Protein AF-A0A151SRX3-F1 (afdb_monomer_lite)

Organism: Cajanus cajan (NCBI:txid3821)

Radius of gyration: 18.21 Å; chains: 1; bounding box: 46×28×49 Å

Secondary structure (DSSP, 8-state):
-HHHHHHHHHHHHHS-GGGS-HHHHHHHHHHHHHHHHHHHHHHSPPPHHHHHHHHHHHHHHHHTT--SS-----S-HHHHHHHHHHHHHHHHHHHHHH-TTSHHHHHHHHHHS-HHHHHHHHHHHGGG-

pLDDT: mean 76.47, std 13.9, range [30.08, 90.19]

Foldseek 3Di:
DVVLLVVLLVVLVVDDLVVDDLVRLVVVLVVSCCPRVVVVLLPDQDDLVNQVSSVVSSVCSNVPPPDPDDDDDPDPVSVVSNVSSVVSNVVVVVCLVPVCPDPVNVVQCVPQVGPVNVVVVVVVVVVPD

Structure (mmCIF, N/CA/C/O backbone):
data_AF-A0A151SRX3-F1
#
_entry.id   AF-A0A151SRX3-F1
#
loop_
_atom_site.group_PDB
_atom_site.id
_atom_site.type_symbol
_atom_site.label_atom_id
_atom_site.label_alt_id
_atom_site.label_comp_id
_atom_site.label_asym_id
_atom_site.label_entity_id
_atom_site.label_seq_id
_atom_site.pdbx_PDB_ins_code
_atom_site.Cartn_x
_atom_site.Cartn_y
_atom_site.Cartn_z
_atom_site.occupancy
_atom_site.B_iso_or_equiv
_atom_site.auth_seq_id
_atom_site.auth_comp_id
_atom_site.auth_asym_id
_atom_site.auth_atom_id
_atom_site.pdbx_PDB_model_num
ATOM 1 N N . TRP A 1 1 ? -5.598 -6.170 -8.198 1.00 82.69 1 TRP A N 1
ATOM 2 C CA . TRP A 1 1 ? -5.925 -5.282 -7.060 1.00 82.69 1 TRP A CA 1
ATOM 3 C C . TRP A 1 1 ? -6.948 -5.853 -6.077 1.00 82.69 1 TRP A C 1
ATOM 5 O O . TRP A 1 1 ? -6.646 -5.857 -4.893 1.00 82.69 1 TRP A O 1
ATOM 15 N N . ASN A 1 2 ? -8.095 -6.398 -6.508 1.00 82.31 2 ASN A N 1
ATOM 16 C CA . ASN A 1 2 ? -9.119 -6.947 -5.587 1.00 82.31 2 ASN A CA 1
ATOM 17 C C . ASN A 1 2 ? -8.573 -8.007 -4.613 1.00 82.31 2 ASN A C 1
ATOM 19 O O . ASN A 1 2 ? -8.713 -7.859 -3.405 1.00 82.31 2 ASN A O 1
ATOM 23 N N . ARG A 1 3 ? -7.792 -8.978 -5.113 1.00 85.69 3 ARG A N 1
ATOM 24 C CA . ARG A 1 3 ? -7.104 -9.981 -4.273 1.00 85.69 3 ARG A CA 1
ATOM 25 C C . ARG A 1 3 ? -6.209 -9.375 -3.182 1.00 85.69 3 ARG A C 1
ATOM 27 O O . ARG A 1 3 ? -6.025 -9.974 -2.129 1.00 85.69 3 ARG A O 1
ATOM 34 N N . MET A 1 4 ? -5.605 -8.212 -3.435 1.00 88.00 4 MET A N 1
ATOM 35 C CA . MET A 1 4 ? -4.787 -7.513 -2.440 1.00 88.00 4 MET A CA 1
ATOM 36 C C . MET A 1 4 ? -5.676 -6.899 -1.356 1.00 88.00 4 MET A C 1
ATOM 38 O O . MET A 1 4 ? -5.379 -7.072 -0.177 1.00 88.00 4 MET A O 1
ATOM 42 N N . VAL A 1 5 ? -6.766 -6.230 -1.745 1.00 85.56 5 VAL A N 1
ATOM 43 C CA . VAL A 1 5 ? -7.740 -5.654 -0.803 1.00 85.56 5 VAL A CA 1
ATOM 44 C C . VAL A 1 5 ? -8.325 -6.749 0.087 1.00 85.56 5 VAL A C 1
ATOM 46 O O . VAL A 1 5 ? -8.283 -6.616 1.305 1.00 85.56 5 VAL A O 1
ATOM 49 N N . GLU A 1 6 ? -8.732 -7.881 -0.489 1.00 88.31 6 GLU A N 1
ATOM 50 C CA . GLU A 1 6 ? -9.219 -9.040 0.270 1.00 88.31 6 GLU A CA 1
ATOM 51 C C . GLU A 1 6 ? -8.177 -9.582 1.257 1.00 88.31 6 GLU A C 1
ATOM 53 O O . GLU A 1 6 ? -8.513 -9.938 2.383 1.00 88.31 6 GLU A O 1
ATOM 58 N N . LYS A 1 7 ? -6.893 -9.647 0.873 1.00 87.94 7 LYS A N 1
ATOM 59 C CA . LYS A 1 7 ? -5.818 -10.070 1.790 1.00 87.94 7 LYS A CA 1
ATOM 60 C C . LYS A 1 7 ? -5.650 -9.099 2.958 1.00 87.94 7 LYS A C 1
ATOM 62 O O . LYS A 1 7 ? -5.437 -9.541 4.088 1.00 87.94 7 LYS A O 1
ATOM 67 N N . VAL A 1 8 ? -5.728 -7.798 2.687 1.00 85.12 8 VAL A N 1
ATOM 68 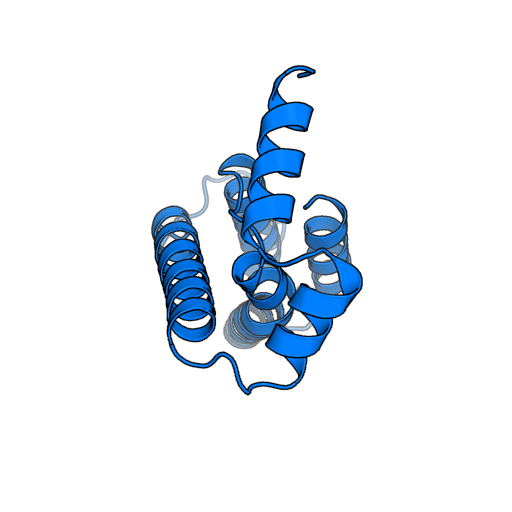C CA . VAL A 1 8 ? -5.653 -6.747 3.709 1.00 85.12 8 VAL A CA 1
ATOM 69 C C . VAL A 1 8 ? -6.855 -6.842 4.651 1.00 85.12 8 VAL A C 1
ATOM 71 O O . VAL A 1 8 ? -6.676 -6.861 5.868 1.00 85.12 8 VAL A O 1
ATOM 74 N N . GLU A 1 9 ? -8.061 -7.004 4.111 1.00 85.00 9 GLU A N 1
ATOM 75 C CA . GLU A 1 9 ? -9.284 -7.195 4.893 1.00 85.00 9 GLU A CA 1
ATOM 76 C C . GLU A 1 9 ? -9.248 -8.461 5.741 1.00 85.00 9 GLU A C 1
ATOM 78 O O . GLU A 1 9 ? -9.498 -8.389 6.942 1.00 85.00 9 GLU A O 1
ATOM 83 N N . LYS A 1 10 ? -8.867 -9.607 5.166 1.00 87.19 10 LYS A N 1
ATOM 84 C CA . LYS A 1 10 ? -8.728 -10.870 5.906 1.00 87.19 10 LYS A CA 1
ATOM 85 C C . LYS A 1 10 ? -7.729 -10.752 7.049 1.00 87.19 10 LYS A C 1
ATOM 87 O O . LYS A 1 10 ? -7.977 -11.306 8.119 1.00 87.19 10 LYS A O 1
ATOM 92 N N . LYS A 1 11 ? -6.622 -10.019 6.859 1.00 85.44 11 LYS A N 1
ATOM 93 C CA . LYS A 1 11 ? -5.719 -9.703 7.971 1.00 85.44 11 LYS A CA 1
ATOM 94 C C . LYS A 1 11 ? -6.475 -8.906 9.028 1.00 85.44 11 LYS A C 1
ATOM 96 O O . LYS A 1 11 ? -6.564 -9.392 10.145 1.00 85.44 11 LYS A O 1
ATOM 101 N N . PHE A 1 12 ? -7.071 -7.762 8.696 1.00 80.69 12 PHE A N 1
ATOM 102 C CA . PHE A 1 12 ? -7.770 -6.931 9.684 1.00 80.69 12 PHE A CA 1
ATOM 103 C C . PHE A 1 12 ? -8.921 -7.638 10.412 1.00 80.69 12 PHE A C 1
ATOM 105 O O . PHE A 1 12 ? -9.103 -7.388 11.595 1.00 80.69 12 PHE A O 1
ATOM 112 N N . VAL A 1 13 ? -9.659 -8.540 9.761 1.00 80.62 13 VAL A N 1
ATOM 113 C CA . VAL A 1 13 ? -10.718 -9.343 10.404 1.00 80.62 13 VAL A CA 1
ATOM 114 C C . VAL A 1 13 ? -10.134 -10.370 11.376 1.00 80.62 13 VAL A C 1
ATOM 116 O O . VAL A 1 13 ? -10.686 -10.584 12.453 1.00 80.62 13 VAL A O 1
ATOM 119 N N . ARG A 1 14 ? -8.998 -10.990 11.027 1.00 79.94 14 ARG A N 1
ATOM 120 C CA . ARG A 1 14 ? -8.299 -11.939 11.907 1.00 79.94 14 ARG A CA 1
ATOM 121 C C . ARG A 1 14 ? -7.822 -11.279 13.205 1.00 79.94 14 ARG A C 1
ATOM 123 O O . ARG A 1 14 ? -7.788 -11.936 14.242 1.00 79.94 14 ARG A O 1
ATOM 130 N N . TRP A 1 15 ? -7.466 -9.997 13.163 1.00 74.81 15 TRP A N 1
ATOM 131 C CA . TRP A 1 15 ? -7.100 -9.229 14.352 1.00 74.81 15 TRP A CA 1
ATOM 132 C C . TRP A 1 15 ? -8.360 -8.609 14.968 1.00 74.81 15 TRP A C 1
ATOM 134 O O . TRP A 1 15 ? -8.885 -7.619 14.469 1.00 74.81 15 TRP A O 1
ATOM 144 N N . LYS A 1 16 ? -8.868 -9.168 16.074 1.00 67.50 16 LYS A N 1
ATOM 145 C CA . LYS A 1 16 ? -10.013 -8.575 16.786 1.00 67.50 16 LYS A CA 1
ATOM 146 C C . LYS A 1 16 ? -9.639 -7.177 17.289 1.00 67.50 16 LYS A C 1
ATOM 148 O O . LYS A 1 16 ? -8.905 -7.052 18.265 1.00 67.50 16 LYS A O 1
ATOM 153 N N . TYR A 1 17 ? -10.178 -6.129 16.658 1.00 69.56 17 TYR A N 1
ATOM 154 C CA . TYR A 1 17 ? -9.948 -4.727 17.044 1.00 69.56 17 TYR A CA 1
ATOM 155 C C . TYR A 1 17 ? -10.233 -4.473 18.538 1.00 69.56 17 TYR A C 1
ATOM 157 O O . TYR A 1 17 ? -9.598 -3.622 19.156 1.00 69.56 17 TYR A O 1
ATOM 165 N N . GLN A 1 18 ? -11.152 -5.244 19.127 1.00 65.75 18 GLN A N 1
ATOM 166 C CA . GLN A 1 18 ? -11.559 -5.173 20.533 1.00 65.75 18 GLN A CA 1
ATOM 167 C C . GLN A 1 18 ? -10.421 -5.475 21.522 1.00 65.75 18 GLN A C 1
ATOM 169 O O . GLN A 1 18 ? -10.425 -4.923 22.615 1.00 65.75 18 GLN A O 1
ATOM 174 N N . ASN A 1 19 ? -9.419 -6.266 21.128 1.00 73.69 19 ASN A N 1
ATOM 175 C CA . ASN A 1 19 ? -8.319 -6.669 22.015 1.00 73.69 19 ASN A CA 1
ATOM 176 C C . ASN A 1 19 ? -7.095 -5.743 21.910 1.00 73.69 19 ASN A C 1
ATOM 178 O O . ASN A 1 19 ? -6.056 -6.019 22.501 1.00 73.69 19 ASN A O 1
ATOM 182 N N . LEU A 1 20 ? -7.182 -4.675 21.113 1.00 78.38 20 LEU A N 1
ATOM 183 C CA . LEU A 1 20 ? -6.062 -3.792 20.802 1.00 78.38 20 LEU A CA 1
ATOM 184 C C . LEU A 1 20 ? -6.353 -2.367 21.258 1.00 78.38 20 LEU A C 1
ATOM 186 O O . LEU A 1 20 ? -7.394 -1.794 20.919 1.00 78.38 20 LEU A O 1
ATOM 190 N N . SER A 1 21 ? -5.374 -1.781 21.951 1.00 85.56 21 SER A N 1
ATOM 191 C CA . SER A 1 21 ? -5.340 -0.347 22.230 1.00 85.56 21 SER A CA 1
ATOM 192 C C . SER A 1 21 ? -5.329 0.456 20.924 1.00 85.56 21 SER A C 1
ATOM 194 O O . SER A 1 21 ? -4.938 -0.049 19.867 1.00 85.56 21 SER A O 1
ATOM 196 N N . ILE A 1 22 ? -5.724 1.730 20.982 1.00 82.75 22 ILE A N 1
ATOM 197 C CA . ILE A 1 22 ? -5.724 2.605 19.800 1.00 82.75 22 ILE A CA 1
ATOM 198 C C . ILE A 1 22 ? -4.333 2.688 19.146 1.00 82.75 22 ILE A C 1
ATOM 200 O O . ILE A 1 22 ? -4.220 2.586 17.926 1.00 82.75 22 ILE A O 1
ATOM 204 N N . GLY A 1 23 ? -3.267 2.751 19.954 1.00 85.38 23 GLY A N 1
ATOM 205 C CA . GLY A 1 23 ? -1.883 2.720 19.476 1.00 85.38 23 GLY A CA 1
ATOM 206 C C . GLY A 1 23 ? -1.515 1.390 18.813 1.00 85.38 23 GLY A C 1
ATOM 207 O O . GLY A 1 23 ? -0.904 1.382 17.745 1.00 85.38 23 GLY A O 1
ATOM 208 N N . GLY A 1 24 ? -1.965 0.262 19.375 1.00 87.19 24 GLY A N 1
ATOM 209 C CA . GLY A 1 24 ? -1.790 -1.058 18.765 1.00 87.19 24 GLY A CA 1
ATOM 210 C C . GLY A 1 24 ? -2.490 -1.181 17.409 1.00 87.19 24 GLY A C 1
ATOM 211 O O . GLY A 1 24 ? -1.924 -1.740 16.469 1.00 87.19 24 GLY A O 1
ATOM 212 N N . ARG A 1 25 ? -3.687 -0.595 17.263 1.00 85.62 25 ARG A N 1
ATOM 213 C CA . ARG A 1 25 ? -4.411 -0.559 15.979 1.00 85.62 25 ARG A CA 1
ATOM 214 C C . ARG A 1 25 ? -3.663 0.257 14.927 1.00 85.62 25 ARG A C 1
ATOM 216 O O . ARG A 1 25 ? -3.524 -0.217 13.803 1.00 85.62 25 ARG A O 1
ATOM 223 N N . VAL A 1 26 ? -3.149 1.438 15.278 1.00 86.69 26 VAL A N 1
ATOM 224 C CA . VAL A 1 26 ? -2.343 2.268 14.359 1.00 86.69 26 VAL A CA 1
ATOM 225 C C . VAL A 1 26 ? -1.065 1.540 13.938 1.00 86.69 26 VAL A C 1
ATOM 227 O O . VAL A 1 26 ? -0.753 1.486 12.749 1.00 86.69 26 VAL A O 1
ATOM 230 N N . CYS A 1 27 ? -0.360 0.922 14.888 1.00 89.06 27 CYS A N 1
ATOM 231 C CA . CYS A 1 27 ? 0.851 0.155 14.603 1.00 89.06 27 CYS A CA 1
ATOM 232 C C . CYS A 1 27 ? 0.572 -1.015 13.644 1.00 89.06 27 CYS A C 1
ATOM 234 O O . CYS A 1 27 ? 1.270 -1.181 12.643 1.00 89.06 27 CYS A O 1
ATOM 236 N N . LEU A 1 28 ? -0.503 -1.776 13.879 1.00 86.94 28 LEU A N 1
ATOM 237 C CA . LEU A 1 28 ? -0.914 -2.871 12.995 1.00 86.94 28 LEU A CA 1
ATOM 238 C C . LEU A 1 28 ? -1.317 -2.394 11.602 1.00 86.94 28 LEU A C 1
ATOM 240 O O . LEU A 1 28 ? -0.964 -3.044 10.618 1.00 86.94 28 LEU A O 1
ATOM 244 N N . ILE A 1 29 ? -2.042 -1.275 11.504 1.00 86.81 29 ILE A N 1
ATOM 245 C CA . ILE A 1 29 ? -2.353 -0.653 10.216 1.00 86.81 29 ILE A CA 1
ATOM 246 C C . ILE A 1 29 ? -1.043 -0.374 9.478 1.00 86.81 29 ILE A C 1
ATOM 248 O O . ILE A 1 29 ? -0.850 -0.899 8.385 1.00 86.81 29 ILE A O 1
ATOM 252 N N . ASN A 1 30 ? -0.105 0.344 10.094 1.00 86.69 30 ASN A N 1
ATOM 253 C CA . ASN A 1 30 ? 1.178 0.659 9.466 1.00 86.69 30 ASN A CA 1
ATOM 254 C C . ASN A 1 30 ? 1.939 -0.605 9.033 1.00 86.69 30 ASN A C 1
ATOM 256 O O . ASN A 1 30 ? 2.408 -0.676 7.900 1.00 86.69 30 ASN A O 1
ATOM 260 N N . LEU A 1 31 ? 1.992 -1.642 9.872 1.00 88.19 31 LEU A N 1
ATOM 261 C CA . LEU A 1 31 ? 2.662 -2.908 9.555 1.00 88.19 31 LEU A CA 1
ATOM 262 C C . LEU A 1 31 ? 2.043 -3.623 8.335 1.00 88.19 31 LEU A C 1
ATOM 264 O O . LEU A 1 31 ? 2.748 -4.106 7.441 1.00 88.19 31 LEU A O 1
ATOM 268 N N . VAL A 1 32 ? 0.711 -3.709 8.278 1.00 86.12 32 VAL A N 1
ATOM 269 C CA . VAL A 1 32 ? -0.002 -4.379 7.176 1.00 86.12 32 VAL A CA 1
ATOM 270 C C . VAL A 1 32 ? 0.138 -3.591 5.874 1.00 86.12 32 VAL A C 1
ATOM 272 O O . VAL A 1 32 ? 0.317 -4.193 4.811 1.00 86.12 32 VAL A O 1
ATOM 275 N N . LEU A 1 33 ? 0.094 -2.260 5.944 1.00 80.75 33 LEU A N 1
ATOM 276 C CA . LEU A 1 33 ? 0.213 -1.389 4.774 1.00 80.75 33 LEU A CA 1
ATOM 277 C C . LEU A 1 33 ? 1.619 -1.366 4.187 1.00 80.75 33 LEU A C 1
ATOM 279 O O . LEU A 1 33 ? 1.766 -1.395 2.963 1.00 80.75 33 LEU A O 1
ATOM 283 N N . SER A 1 34 ? 2.632 -1.388 5.049 1.00 79.94 34 SER A N 1
ATOM 284 C CA . SER A 1 34 ? 4.035 -1.430 4.640 1.00 79.94 34 SER A CA 1
ATOM 285 C C . SER A 1 34 ? 4.438 -2.752 3.988 1.00 79.94 34 SER A C 1
ATOM 287 O O . SER A 1 34 ? 5.465 -2.805 3.326 1.00 79.94 34 SER A O 1
ATOM 289 N N . SER A 1 35 ? 3.650 -3.821 4.143 1.00 84.31 35 SER A N 1
ATOM 290 C CA . SER A 1 35 ? 3.963 -5.132 3.562 1.00 84.31 35 SER A CA 1
ATOM 291 C C . SER A 1 35 ? 3.136 -5.437 2.314 1.00 84.31 35 SER A C 1
ATOM 293 O O . SER A 1 35 ? 3.698 -5.633 1.239 1.00 84.31 35 SER A O 1
ATOM 295 N N . ILE A 1 36 ? 1.802 -5.475 2.421 1.00 85.56 36 ILE A N 1
ATOM 296 C CA . ILE A 1 36 ? 0.953 -5.938 1.313 1.00 85.56 36 ILE A CA 1
ATOM 297 C C . ILE A 1 36 ? 0.757 -4.837 0.258 1.00 85.56 36 ILE A C 1
ATOM 299 O O . ILE A 1 36 ? 1.236 -5.022 -0.858 1.00 85.56 36 ILE A O 1
ATOM 303 N N . PRO A 1 37 ? 0.089 -3.701 0.545 1.00 82.25 37 PRO A N 1
ATOM 304 C CA . PRO A 1 37 ? -0.068 -2.629 -0.433 1.00 82.25 37 PRO A CA 1
ATOM 305 C C . PRO A 1 37 ? 1.254 -2.139 -1.007 1.00 82.25 37 PRO A C 1
ATOM 307 O O . PRO A 1 37 ? 1.331 -1.939 -2.213 1.00 82.25 37 PRO A O 1
ATOM 310 N N . LEU A 1 38 ? 2.290 -1.991 -0.174 1.00 85.25 38 LEU A N 1
ATOM 311 C CA . LEU A 1 38 ? 3.611 -1.540 -0.613 1.00 85.25 38 LEU A CA 1
ATOM 312 C C . LEU A 1 38 ? 4.201 -2.447 -1.697 1.00 85.25 38 LEU A C 1
ATOM 314 O O . LEU A 1 38 ? 4.673 -1.951 -2.715 1.00 85.25 38 LEU A O 1
ATOM 318 N N . PHE A 1 39 ? 4.096 -3.768 -1.524 1.00 85.81 39 PHE A N 1
ATOM 319 C CA . PHE A 1 39 ? 4.530 -4.729 -2.534 1.00 85.81 39 PHE A CA 1
ATOM 320 C C . PHE A 1 39 ? 3.786 -4.536 -3.861 1.00 85.81 39 PHE A C 1
ATOM 322 O O . PHE A 1 39 ? 4.414 -4.425 -4.905 1.00 85.81 39 PHE A O 1
ATOM 329 N N . PHE A 1 40 ? 2.455 -4.434 -3.852 1.00 84.81 40 PHE A N 1
ATOM 330 C CA . PHE A 1 40 ? 1.695 -4.272 -5.099 1.00 84.81 40 PHE A CA 1
ATOM 331 C C . PHE A 1 40 ? 1.900 -2.894 -5.748 1.00 84.81 40 PHE A C 1
ATOM 333 O O . PHE A 1 40 ? 2.032 -2.810 -6.969 1.00 84.81 40 PHE A O 1
ATOM 340 N N . MET A 1 41 ? 1.975 -1.828 -4.947 1.00 82.50 41 MET A N 1
ATOM 341 C CA . MET A 1 41 ? 2.284 -0.468 -5.409 1.00 82.50 41 MET A CA 1
ATOM 342 C C . MET A 1 41 ? 3.707 -0.345 -5.960 1.00 82.50 41 MET A C 1
ATOM 344 O O . MET A 1 41 ? 3.996 0.569 -6.719 1.00 82.50 41 MET A O 1
ATOM 348 N N . SER A 1 42 ? 4.608 -1.251 -5.599 1.00 82.69 42 SER A N 1
ATOM 349 C CA . SER A 1 42 ? 5.955 -1.278 -6.155 1.00 82.69 42 SER A CA 1
ATOM 350 C C . SER A 1 42 ? 5.978 -1.694 -7.630 1.00 82.69 42 SER A C 1
ATOM 352 O O . SER A 1 42 ? 6.866 -1.268 -8.359 1.00 82.69 42 SER A O 1
ATOM 354 N N . PHE A 1 43 ? 5.020 -2.516 -8.071 1.00 80.88 43 PHE A N 1
ATOM 355 C CA . PHE A 1 43 ? 5.008 -3.093 -9.422 1.00 80.88 43 PHE A CA 1
ATOM 356 C C . PHE A 1 43 ? 3.937 -2.505 -10.339 1.00 80.88 43 PHE A C 1
ATOM 358 O O . PHE A 1 43 ? 4.102 -2.518 -11.554 1.00 80.88 43 PHE A O 1
ATOM 365 N N . PHE A 1 44 ? 2.832 -2.002 -9.785 1.00 83.19 44 PHE A N 1
ATOM 366 C CA . PHE A 1 44 ? 1.671 -1.601 -10.574 1.00 83.19 44 PHE A CA 1
ATOM 367 C C . PHE A 1 44 ? 1.154 -0.223 -10.164 1.00 83.19 44 PHE A C 1
ATOM 369 O O . PHE A 1 44 ? 1.166 0.133 -8.984 1.00 83.19 44 PHE A O 1
ATOM 376 N N . LYS A 1 45 ? 0.617 0.531 -11.132 1.00 83.94 45 LYS A N 1
ATOM 377 C CA . LYS A 1 45 ? -0.065 1.801 -10.859 1.00 83.94 45 LYS A CA 1
ATOM 378 C C . LYS A 1 45 ? -1.388 1.552 -10.141 1.00 83.94 45 LYS A C 1
ATOM 380 O O . LYS A 1 45 ? -2.229 0.792 -10.627 1.00 83.94 45 LYS A O 1
ATOM 385 N N . ILE A 1 46 ? -1.568 2.172 -8.979 1.00 83.00 46 ILE A N 1
ATOM 386 C CA . ILE A 1 46 ? -2.742 1.920 -8.143 1.00 83.00 46 ILE A CA 1
ATOM 387 C C . ILE A 1 46 ? -3.962 2.735 -8.632 1.00 83.00 46 ILE A C 1
ATOM 389 O O . ILE A 1 46 ? -3.864 3.949 -8.815 1.00 83.00 46 ILE A O 1
ATOM 393 N N . PRO A 1 47 ? -5.139 2.113 -8.846 1.00 87.06 47 PRO A N 1
ATOM 394 C CA . PRO A 1 47 ? -6.355 2.849 -9.187 1.00 87.06 47 PRO A CA 1
ATOM 395 C C . PRO A 1 47 ? -6.899 3.633 -7.985 1.00 87.06 47 PRO A C 1
ATOM 397 O O . PRO A 1 47 ? -6.941 3.107 -6.870 1.00 87.06 47 PRO A O 1
ATOM 400 N N . LYS A 1 48 ? -7.442 4.836 -8.214 1.00 82.69 48 LYS A N 1
ATOM 401 C CA . LYS A 1 48 ? -8.044 5.677 -7.155 1.00 82.69 48 LYS A CA 1
ATOM 402 C C . LYS A 1 48 ? -9.118 4.947 -6.339 1.00 82.69 48 LYS A C 1
ATOM 404 O O . LYS A 1 48 ? -9.127 5.013 -5.114 1.00 82.69 48 LYS A O 1
ATOM 409 N N . LYS A 1 49 ? -9.967 4.153 -7.004 1.00 84.31 49 LYS A N 1
ATOM 410 C CA . LYS A 1 49 ? -10.999 3.325 -6.349 1.00 84.31 49 LYS A CA 1
ATOM 411 C C . LYS A 1 49 ? -10.407 2.329 -5.342 1.00 84.31 49 LYS A C 1
ATOM 413 O O . LYS A 1 49 ? -10.974 2.104 -4.279 1.00 84.31 49 LYS A O 1
ATOM 418 N N . VAL A 1 50 ? -9.247 1.749 -5.656 1.00 86.19 50 VAL A N 1
ATOM 419 C CA . VAL A 1 50 ? -8.561 0.794 -4.773 1.00 86.19 50 VAL A CA 1
ATOM 420 C C . VAL A 1 50 ? -7.994 1.514 -3.554 1.00 86.19 50 VAL A C 1
ATOM 422 O O . VAL A 1 50 ? -8.129 1.007 -2.441 1.00 86.19 50 VAL A O 1
ATOM 425 N N . ILE A 1 51 ? -7.428 2.709 -3.744 1.00 84.81 51 ILE A N 1
ATOM 426 C CA . ILE A 1 51 ? -6.971 3.551 -2.633 1.00 84.81 51 ILE A CA 1
ATOM 427 C C . ILE A 1 51 ? -8.140 3.869 -1.688 1.00 84.81 51 ILE A C 1
ATOM 429 O O . ILE A 1 51 ? -8.030 3.656 -0.479 1.00 84.81 51 ILE A O 1
ATOM 433 N N . ALA A 1 52 ? -9.279 4.307 -2.231 1.00 84.12 52 ALA A N 1
ATOM 434 C CA . ALA A 1 52 ? -10.471 4.622 -1.444 1.00 84.12 52 ALA A CA 1
ATOM 435 C C . ALA A 1 52 ? -10.978 3.419 -0.625 1.00 84.12 52 ALA A C 1
ATOM 437 O O . ALA A 1 52 ? -11.317 3.570 0.554 1.00 84.12 52 ALA A O 1
ATOM 438 N N . ASN A 1 53 ? -10.962 2.214 -1.207 1.00 85.50 53 ASN A N 1
ATOM 439 C CA . ASN A 1 53 ? -11.333 0.986 -0.500 1.00 85.50 53 ASN A CA 1
ATOM 440 C C . ASN A 1 53 ? -10.377 0.688 0.663 1.00 85.50 53 ASN A C 1
ATOM 442 O O . ASN A 1 53 ? -10.825 0.433 1.779 1.00 85.50 53 ASN A O 1
ATOM 446 N N . ILE A 1 54 ? -9.063 0.780 0.436 1.00 84.69 54 ILE A N 1
ATOM 447 C CA . ILE A 1 54 ? -8.050 0.548 1.478 1.00 84.69 54 ILE A CA 1
ATOM 448 C C . ILE A 1 54 ? -8.224 1.538 2.637 1.00 84.69 54 ILE A C 1
ATOM 450 O O . ILE A 1 54 ? -8.225 1.128 3.799 1.00 84.69 54 ILE A O 1
ATOM 454 N N . ILE A 1 55 ? -8.414 2.824 2.328 1.00 84.50 55 ILE A N 1
ATOM 455 C CA . ILE A 1 55 ? -8.640 3.876 3.329 1.00 84.50 55 ILE A CA 1
ATOM 456 C C . ILE A 1 55 ? -9.912 3.584 4.135 1.00 84.50 55 ILE A C 1
ATOM 458 O O . ILE A 1 55 ? -9.911 3.696 5.361 1.00 84.50 55 ILE A O 1
ATOM 462 N N . THR A 1 56 ? -10.993 3.171 3.471 1.00 84.00 56 THR A N 1
ATOM 463 C CA . THR A 1 56 ? -12.254 2.805 4.136 1.00 84.00 56 THR A CA 1
ATOM 464 C C . THR A 1 56 ? -12.052 1.644 5.109 1.00 84.00 56 THR A C 1
ATOM 466 O O . THR A 1 56 ? -12.463 1.727 6.271 1.00 84.00 56 THR A O 1
ATOM 469 N N . THR A 1 57 ? -11.345 0.597 4.687 1.00 83.75 57 THR A N 1
ATOM 470 C C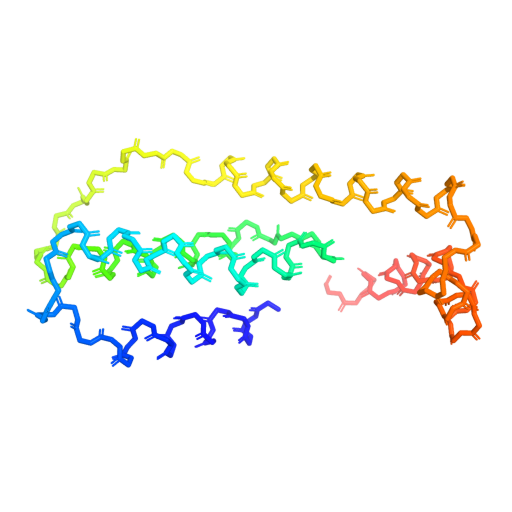A . THR A 1 57 ? -11.055 -0.567 5.531 1.00 83.75 57 THR A CA 1
ATOM 471 C C . THR A 1 57 ? -10.175 -0.205 6.732 1.00 83.75 57 THR A C 1
ATOM 473 O O . THR A 1 57 ? -10.464 -0.640 7.849 1.00 83.75 57 THR A O 1
ATOM 476 N N . GLN A 1 58 ? -9.155 0.641 6.550 1.00 83.50 58 GLN A N 1
ATOM 477 C CA . GLN A 1 58 ? -8.329 1.153 7.654 1.00 83.50 58 GLN A CA 1
ATOM 478 C C . GLN A 1 58 ? -9.153 1.946 8.663 1.00 83.50 58 GLN A C 1
ATOM 480 O O . GLN A 1 58 ? -9.015 1.737 9.866 1.00 83.50 58 GLN A O 1
ATOM 485 N N . ARG A 1 59 ? -10.030 2.838 8.185 1.00 80.62 59 ARG A N 1
ATOM 486 C CA . ARG A 1 59 ? -10.907 3.641 9.049 1.00 80.62 59 ARG A CA 1
ATOM 487 C C . ARG A 1 59 ? -11.839 2.755 9.866 1.00 80.62 59 ARG A C 1
ATOM 489 O O . ARG A 1 59 ? -11.990 2.987 11.066 1.00 80.62 59 ARG A O 1
ATOM 496 N N . ARG A 1 60 ? -12.425 1.732 9.236 1.00 81.00 60 ARG A N 1
ATOM 497 C CA . ARG A 1 60 ? -13.274 0.748 9.918 1.00 81.00 60 ARG A CA 1
ATOM 498 C C . ARG A 1 60 ? -12.501 0.004 11.006 1.00 81.00 60 ARG A C 1
ATOM 500 O O . ARG A 1 60 ? -13.026 -0.176 12.098 1.00 81.00 60 ARG A O 1
ATOM 507 N N . PHE A 1 61 ? -11.257 -0.388 10.736 1.00 80.62 61 PHE A N 1
ATOM 508 C CA . PHE A 1 61 ? -10.415 -1.080 11.714 1.00 80.62 61 PHE A CA 1
ATOM 509 C C . PHE A 1 61 ? -9.954 -0.167 12.862 1.00 80.62 61 PHE A C 1
ATOM 511 O O . PHE A 1 61 ? -10.000 -0.569 14.023 1.00 80.62 61 PHE A O 1
ATOM 518 N N . LEU A 1 62 ? -9.553 1.071 12.559 1.00 81.00 62 LEU A N 1
ATOM 519 C CA . LEU A 1 62 ? -9.053 2.029 13.546 1.00 81.00 62 LEU A CA 1
ATOM 520 C C . LEU A 1 62 ? -10.136 2.400 14.569 1.00 81.00 62 LEU A C 1
ATOM 522 O O . LEU A 1 62 ? -9.936 2.261 15.778 1.00 81.00 62 LEU A O 1
ATOM 526 N N . TRP A 1 63 ? -11.300 2.821 14.072 1.00 77.50 63 TRP A N 1
ATOM 527 C CA . TRP A 1 63 ? -12.381 3.368 14.893 1.00 77.50 63 TRP A CA 1
ATOM 528 C C . TRP A 1 63 ? -13.437 2.331 15.305 1.00 77.50 63 TRP A C 1
ATOM 530 O O . TRP A 1 63 ? -14.305 2.642 16.116 1.00 77.50 63 TRP A O 1
ATOM 540 N N . GLY A 1 64 ? -13.399 1.113 14.755 1.00 69.12 64 GLY A N 1
ATOM 541 C CA . GLY A 1 64 ? -14.437 0.097 14.967 1.00 69.12 64 GLY A CA 1
ATOM 542 C C . GLY A 1 64 ? -15.826 0.541 14.479 1.00 69.12 64 GLY A C 1
ATOM 543 O O . GLY A 1 64 ? -15.982 1.600 13.869 1.00 69.12 64 GLY A O 1
ATOM 544 N N . ASN A 1 65 ? -16.859 -0.247 14.788 1.00 61.59 65 ASN A N 1
ATOM 545 C CA . ASN A 1 65 ? -18.277 0.066 14.527 1.00 61.59 65 ASN A CA 1
ATOM 546 C C . ASN A 1 65 ? -18.862 1.124 15.490 1.00 61.59 65 ASN A C 1
ATOM 548 O O . ASN A 1 65 ? -20.042 1.100 15.818 1.00 61.59 65 ASN A O 1
ATOM 552 N N . VAL A 1 66 ? -18.045 2.052 15.988 1.00 49.44 66 VAL A N 1
ATOM 553 C CA . VAL A 1 66 ? -18.532 3.148 16.832 1.00 49.44 66 VAL A CA 1
ATOM 554 C C . VAL A 1 66 ? -19.120 4.224 15.917 1.00 49.44 66 VAL A C 1
ATOM 556 O O . VAL A 1 66 ? -18.351 4.946 15.282 1.00 49.44 66 VAL A O 1
ATOM 559 N N . GLY A 1 67 ? -20.454 4.249 15.818 1.00 48.34 67 GLY A N 1
ATOM 560 C CA . GLY A 1 67 ? -21.296 5.357 15.340 1.00 48.34 67 GLY A CA 1
ATOM 561 C C . GLY A 1 67 ? -21.248 5.711 13.846 1.00 48.34 67 GLY A C 1
ATOM 562 O O . GLY A 1 67 ? -20.185 5.782 13.235 1.00 48.34 67 GLY A O 1
ATOM 563 N N . GLU A 1 68 ? -22.421 6.021 13.285 1.00 49.62 68 GLU A N 1
ATOM 564 C CA . GLU A 1 68 ? -22.677 6.531 11.921 1.00 49.62 68 GLU A CA 1
ATOM 565 C C . GLU A 1 68 ? -22.101 7.935 11.630 1.00 49.62 68 GLU A C 1
ATOM 567 O O . GLU A 1 68 ? -22.356 8.521 10.577 1.00 49.62 68 GLU A O 1
ATOM 572 N N . SER A 1 69 ? -21.302 8.512 12.527 1.00 48.94 69 SER A N 1
ATOM 573 C CA . SER A 1 69 ? -20.757 9.855 12.339 1.00 48.94 69 SER A CA 1
ATOM 574 C C . SER A 1 69 ? -19.552 9.853 11.391 1.00 48.94 69 SER A C 1
ATOM 576 O O . SER A 1 69 ? -18.679 8.985 11.444 1.00 48.94 69 SER A O 1
ATOM 578 N N . LYS A 1 70 ? -19.491 10.851 10.496 1.00 52.56 70 LYS A N 1
ATOM 579 C CA . LYS A 1 70 ? -18.372 11.087 9.566 1.00 52.56 70 LYS A CA 1
ATOM 580 C C . LYS A 1 70 ? -17.052 11.180 10.344 1.00 52.56 70 LYS A C 1
ATOM 582 O O . LYS A 1 70 ? -16.748 12.195 10.962 1.00 52.56 70 LYS A O 1
ATOM 587 N N . LYS A 1 71 ? -16.264 10.104 10.309 1.00 55.94 71 LYS A N 1
ATOM 588 C CA . LYS A 1 71 ? -14.997 9.983 11.046 1.00 55.94 71 LYS A CA 1
ATOM 589 C C . LYS A 1 71 ? -13.940 10.929 10.472 1.00 55.94 71 LYS A C 1
ATOM 591 O O . LYS A 1 71 ? -13.725 10.965 9.259 1.00 55.94 71 LYS A O 1
ATOM 596 N N . ILE A 1 72 ? -13.277 11.675 11.358 1.00 56.06 72 ILE A N 1
ATOM 597 C CA . ILE A 1 72 ? -12.285 12.705 11.021 1.00 56.06 72 ILE A CA 1
ATOM 598 C C . ILE A 1 72 ? -11.140 12.086 10.213 1.00 56.06 72 ILE A C 1
ATOM 600 O O . ILE A 1 72 ? -10.527 11.089 10.607 1.00 56.06 72 ILE A O 1
ATOM 604 N N . THR A 1 73 ? -10.852 12.689 9.061 1.00 52.88 73 THR A N 1
ATOM 605 C CA . THR A 1 73 ? -9.752 12.279 8.188 1.00 52.88 73 THR A CA 1
ATOM 606 C C . THR A 1 73 ? -8.519 13.104 8.542 1.00 52.88 73 THR A C 1
ATOM 608 O O . THR A 1 73 ? -8.286 14.147 7.950 1.00 52.88 73 THR A O 1
ATOM 611 N N . TRP A 1 74 ? -7.737 12.648 9.524 1.00 57.84 74 TRP A N 1
ATOM 612 C CA . TRP A 1 74 ? -6.531 13.358 9.981 1.00 57.84 74 TRP A CA 1
ATOM 613 C C . TRP A 1 74 ? -5.409 13.427 8.928 1.00 57.84 74 TRP A C 1
ATOM 615 O O . TRP A 1 74 ? -4.495 14.230 9.064 1.00 57.84 74 TRP A O 1
ATOM 625 N N . ALA A 1 75 ? -5.469 12.610 7.868 1.00 61.25 75 ALA A N 1
ATOM 626 C CA . ALA A 1 75 ? -4.483 12.624 6.791 1.00 61.25 75 ALA A CA 1
ATOM 627 C C . ALA A 1 75 ? -5.113 12.338 5.419 1.00 61.25 75 ALA A C 1
ATOM 629 O O . ALA A 1 75 ? -5.930 11.423 5.269 1.00 61.25 75 ALA A O 1
ATOM 630 N N . CYS A 1 76 ? -4.687 13.095 4.400 1.00 71.75 76 CYS A N 1
ATOM 631 C CA . CYS A 1 76 ? -5.023 12.857 2.994 1.00 71.75 76 CYS A CA 1
ATOM 632 C C . CYS A 1 76 ? -4.207 11.675 2.447 1.00 71.75 76 CYS A C 1
ATOM 634 O O . CYS A 1 76 ? -3.269 11.825 1.663 1.00 71.75 76 CYS A O 1
ATOM 636 N N . TRP A 1 77 ? -4.560 10.474 2.903 1.00 75.38 77 TRP A N 1
ATOM 637 C CA . TRP A 1 77 ? -3.889 9.230 2.532 1.00 75.38 77 TRP A CA 1
ATOM 638 C C . TRP A 1 77 ? -3.893 8.969 1.025 1.00 75.38 77 TRP A C 1
ATOM 640 O O . TRP A 1 77 ? -2.966 8.351 0.515 1.00 75.38 77 TRP A O 1
ATOM 650 N N . GLU A 1 78 ? -4.892 9.471 0.298 1.00 77.12 78 GLU A N 1
ATOM 651 C CA . GLU A 1 78 ? -4.974 9.318 -1.155 1.00 77.12 78 GLU A CA 1
ATOM 652 C C . GLU A 1 78 ? -3.753 9.903 -1.874 1.00 77.12 78 GLU A C 1
ATOM 654 O O . GLU A 1 78 ? -3.142 9.238 -2.716 1.00 77.12 78 GLU A O 1
ATOM 659 N N . ASN A 1 79 ? -3.339 11.109 -1.482 1.00 81.25 79 ASN A N 1
ATOM 660 C CA . ASN A 1 79 ? -2.166 11.761 -2.055 1.00 81.25 79 ASN A CA 1
ATOM 661 C C . ASN A 1 79 ? -0.870 11.035 -1.657 1.00 81.25 79 ASN A C 1
ATOM 663 O O . ASN A 1 79 ? 0.042 10.905 -2.471 1.00 81.25 79 ASN A O 1
ATOM 667 N N . VAL A 1 80 ? -0.806 10.505 -0.429 1.00 82.00 80 VAL A N 1
ATOM 668 C CA . VAL A 1 80 ? 0.345 9.723 0.050 1.00 82.00 80 VAL A CA 1
ATOM 669 C C . VAL A 1 80 ? 0.523 8.458 -0.787 1.00 82.00 80 VAL A C 1
ATOM 671 O O . VAL A 1 80 ? 1.609 8.235 -1.315 1.00 82.00 80 VAL A O 1
ATOM 674 N N . TYR A 1 81 ? -0.535 7.659 -0.969 1.00 83.12 81 TYR A N 1
ATOM 675 C CA . TYR A 1 81 ? -0.458 6.433 -1.771 1.00 83.12 81 TYR A CA 1
ATOM 676 C C . TYR A 1 81 ? -0.097 6.716 -3.225 1.00 83.12 81 TYR A C 1
ATOM 678 O O . TYR A 1 81 ? 0.713 5.993 -3.798 1.00 83.12 81 TYR A O 1
ATOM 686 N N . THR A 1 82 ? -0.659 7.777 -3.806 1.00 84.12 82 THR A N 1
ATOM 687 C CA . THR A 1 82 ? -0.400 8.141 -5.204 1.00 84.12 82 THR A CA 1
ATOM 688 C C . THR A 1 82 ? 1.060 8.544 -5.404 1.00 84.12 82 THR A C 1
ATOM 690 O O . THR A 1 82 ? 1.759 7.927 -6.206 1.00 84.12 82 THR A O 1
ATOM 693 N N . ARG A 1 83 ? 1.564 9.500 -4.612 1.00 85.56 83 ARG A N 1
ATOM 694 C CA . ARG A 1 83 ? 2.957 9.968 -4.715 1.00 85.56 83 ARG A CA 1
ATOM 695 C C . ARG A 1 83 ? 3.961 8.864 -4.411 1.00 85.56 83 ARG A C 1
ATOM 697 O O . ARG A 1 83 ? 4.992 8.764 -5.068 1.00 85.56 83 ARG A O 1
ATOM 704 N N . PHE A 1 84 ? 3.665 8.022 -3.424 1.00 85.62 84 PHE A N 1
ATOM 705 C CA . PHE A 1 84 ? 4.543 6.919 -3.055 1.00 85.62 84 PHE A CA 1
ATOM 706 C C . PHE A 1 84 ? 4.591 5.836 -4.143 1.00 85.62 84 PHE A C 1
ATOM 708 O O . PHE A 1 84 ? 5.665 5.325 -4.454 1.00 85.62 84 PHE A O 1
ATOM 715 N N . ASN A 1 85 ? 3.450 5.523 -4.766 1.00 90.19 85 ASN A N 1
ATOM 716 C CA . ASN A 1 85 ? 3.380 4.619 -5.914 1.00 90.19 85 ASN A CA 1
ATOM 717 C C . ASN A 1 85 ? 4.187 5.158 -7.101 1.00 90.19 85 ASN A C 1
ATOM 719 O O . ASN A 1 85 ? 5.001 4.427 -7.659 1.00 90.19 85 ASN A O 1
ATOM 723 N N . GLU A 1 86 ? 4.020 6.434 -7.442 1.00 87.31 86 GLU A N 1
ATOM 724 C CA . GLU A 1 86 ? 4.772 7.079 -8.523 1.00 87.31 86 GLU A CA 1
ATOM 725 C C . GLU A 1 86 ? 6.278 7.086 -8.249 1.00 87.31 86 GLU A C 1
ATOM 727 O O . GLU A 1 86 ? 7.059 6.705 -9.120 1.00 87.31 86 GLU A O 1
ATOM 732 N N . ALA A 1 87 ? 6.695 7.427 -7.027 1.00 89.88 87 ALA A N 1
ATOM 733 C CA . ALA A 1 87 ? 8.101 7.413 -6.635 1.00 89.88 87 ALA A CA 1
ATOM 734 C C . ALA A 1 87 ? 8.717 6.004 -6.703 1.00 89.88 87 ALA A C 1
ATOM 736 O O . ALA A 1 87 ? 9.846 5.840 -7.172 1.00 89.88 87 ALA A O 1
ATOM 737 N N . LEU A 1 88 ? 7.984 4.972 -6.268 1.00 86.81 88 LEU A N 1
ATOM 738 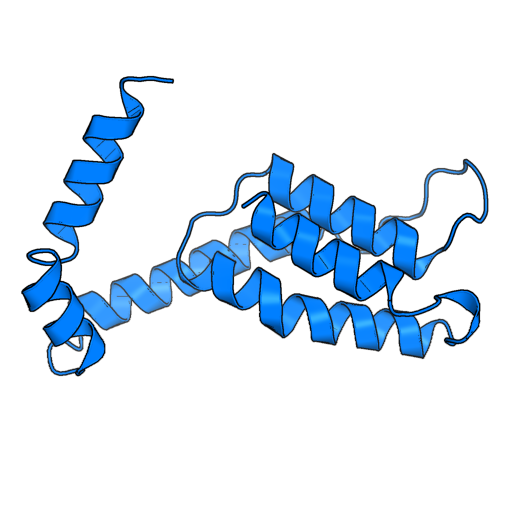C CA . LEU A 1 88 ? 8.441 3.586 -6.377 1.00 86.81 88 LEU A CA 1
ATOM 739 C C . LEU A 1 88 ? 8.570 3.152 -7.835 1.00 86.81 88 LEU A C 1
ATOM 741 O O . LEU A 1 88 ? 9.614 2.626 -8.215 1.00 86.81 88 LEU A O 1
ATOM 745 N N . LEU A 1 89 ? 7.552 3.402 -8.659 1.00 86.81 89 LEU A N 1
ATOM 746 C CA . LEU A 1 89 ? 7.591 3.074 -10.084 1.00 86.81 89 LEU A CA 1
ATOM 747 C C . LEU A 1 89 ? 8.742 3.800 -10.791 1.00 86.81 89 LEU A C 1
ATOM 749 O O . LEU A 1 89 ? 9.459 3.179 -11.572 1.00 86.81 89 LEU A O 1
ATOM 753 N N . ALA A 1 90 ? 8.981 5.072 -10.462 1.00 87.00 90 ALA A N 1
ATOM 754 C CA . ALA A 1 90 ? 10.115 5.832 -10.977 1.00 87.00 90 ALA A CA 1
ATOM 755 C C . ALA A 1 90 ? 11.456 5.213 -10.558 1.00 87.00 90 ALA A C 1
ATOM 757 O O . ALA A 1 90 ? 12.344 5.056 -11.392 1.00 87.00 90 ALA A O 1
ATOM 758 N N . LYS A 1 91 ? 11.597 4.784 -9.298 1.00 88.56 91 LYS A N 1
ATOM 759 C CA . LYS A 1 91 ? 12.794 4.076 -8.816 1.00 88.56 91 LYS A CA 1
ATOM 760 C C . LYS A 1 91 ? 13.032 2.767 -9.577 1.00 88.56 91 LYS A C 1
ATOM 762 O O . LYS A 1 91 ? 14.173 2.467 -9.926 1.00 88.56 91 LYS A O 1
ATOM 767 N N . TRP A 1 92 ? 11.981 1.990 -9.841 1.00 83.62 92 TRP A N 1
ATOM 768 C CA . TRP A 1 92 ? 12.087 0.752 -10.622 1.00 83.62 92 TRP A CA 1
ATOM 769 C C . TRP A 1 92 ? 12.427 1.015 -12.082 1.00 83.62 92 TRP A C 1
ATOM 771 O O . TRP A 1 92 ? 13.346 0.384 -12.600 1.00 83.62 92 TRP A O 1
ATOM 781 N N . GLY A 1 93 ? 11.759 1.981 -12.715 1.00 83.38 93 GLY A N 1
ATOM 782 C CA . GLY A 1 93 ? 12.074 2.412 -14.076 1.00 83.38 93 GLY A CA 1
ATOM 783 C C . GLY A 1 93 ? 13.515 2.909 -14.196 1.00 83.38 93 GLY A C 1
ATOM 784 O O . GLY A 1 93 ? 14.231 2.519 -15.113 1.00 83.38 93 GLY A O 1
ATOM 785 N N . TRP A 1 94 ? 13.986 3.686 -13.221 1.00 84.94 94 TRP A N 1
ATOM 786 C CA . TRP A 1 94 ? 15.368 4.154 -13.167 1.00 84.94 94 TRP A CA 1
ATOM 787 C C . TRP A 1 94 ? 16.372 3.004 -13.058 1.00 84.94 94 TRP A C 1
ATOM 789 O O . TRP A 1 94 ? 17.323 2.942 -13.839 1.00 84.94 94 TRP A O 1
ATOM 799 N N . ASN A 1 95 ? 16.153 2.080 -12.114 1.00 84.31 95 ASN A N 1
ATOM 800 C CA . ASN A 1 95 ? 17.011 0.909 -11.932 1.00 84.31 95 ASN A CA 1
ATOM 801 C C . ASN A 1 95 ? 17.050 0.040 -13.189 1.00 84.31 95 ASN A C 1
ATOM 803 O O . ASN A 1 95 ? 18.113 -0.448 -13.548 1.00 84.31 95 ASN A O 1
ATOM 807 N N . LEU A 1 96 ? 15.918 -0.121 -13.868 1.00 78.50 96 LEU A N 1
ATOM 808 C CA . LEU A 1 96 ? 15.839 -0.879 -15.108 1.00 78.50 96 LEU A CA 1
ATOM 809 C C . LEU A 1 96 ? 16.673 -0.247 -16.231 1.00 78.50 96 LEU A C 1
ATOM 811 O O . LEU A 1 96 ? 17.351 -0.954 -16.969 1.00 78.50 96 LEU A O 1
ATOM 815 N N . LEU A 1 97 ? 16.644 1.082 -16.351 1.00 80.81 97 LEU A N 1
ATOM 816 C CA . LEU A 1 97 ? 17.408 1.798 -17.373 1.00 80.81 97 LEU A CA 1
ATOM 817 C C . LEU A 1 97 ? 18.920 1.764 -17.110 1.00 80.81 97 LEU A C 1
ATOM 819 O O . LEU A 1 97 ? 19.694 1.678 -18.062 1.00 80.81 97 LEU A O 1
ATOM 823 N N . HIS A 1 98 ? 19.333 1.820 -15.840 1.00 80.62 98 HIS A N 1
ATOM 824 C CA . HIS A 1 98 ? 20.735 2.036 -15.464 1.00 80.62 98 HIS A CA 1
ATOM 825 C C . HIS A 1 98 ? 21.466 0.792 -14.942 1.00 80.62 98 HIS A C 1
ATOM 827 O O . HIS A 1 98 ? 22.692 0.781 -14.950 1.00 80.62 98 HIS A O 1
ATOM 833 N N . LYS A 1 99 ? 20.765 -0.244 -14.463 1.00 78.50 99 LYS A N 1
ATOM 834 C CA . LYS A 1 99 ? 21.374 -1.410 -13.790 1.00 78.50 99 LYS A CA 1
ATOM 835 C C . LYS A 1 99 ? 21.057 -2.726 -14.501 1.00 78.50 99 LYS A C 1
ATOM 837 O O . LYS A 1 99 ? 20.540 -3.650 -13.879 1.00 78.50 99 LYS A O 1
ATOM 842 N N . LYS A 1 100 ? 21.373 -2.818 -15.795 1.00 69.31 100 LYS A N 1
ATOM 843 C CA . LYS A 1 100 ? 21.034 -3.974 -16.651 1.00 69.31 100 LYS A CA 1
ATOM 844 C C . LYS A 1 100 ? 21.592 -5.319 -16.164 1.00 69.31 100 LYS A C 1
ATOM 846 O O . LYS A 1 100 ? 21.009 -6.354 -16.455 1.00 69.31 100 LYS A O 1
ATOM 851 N N . ASP A 1 101 ? 22.637 -5.295 -15.343 1.00 79.81 101 ASP A N 1
ATOM 852 C CA . ASP A 1 101 ? 23.337 -6.500 -14.881 1.00 79.81 101 ASP A CA 1
ATOM 853 C C . ASP A 1 101 ? 22.667 -7.179 -13.672 1.00 79.81 101 ASP A C 1
ATOM 855 O O . ASP A 1 101 ? 23.149 -8.192 -13.165 1.0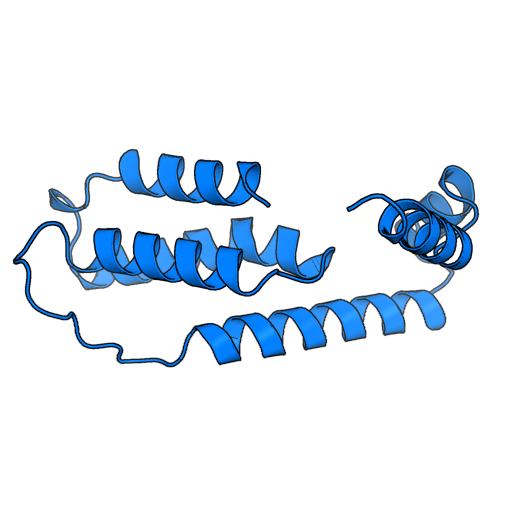0 79.81 101 ASP A O 1
ATOM 859 N N . MET A 1 102 ? 21.558 -6.633 -13.156 1.00 83.81 102 MET A N 1
ATOM 860 C CA . MET A 1 102 ? 20.862 -7.266 -12.037 1.00 83.81 102 MET A CA 1
ATOM 861 C C . MET A 1 102 ? 20.147 -8.554 -12.483 1.00 83.81 102 MET A C 1
ATOM 863 O O . MET A 1 102 ? 19.403 -8.523 -13.465 1.00 83.81 102 MET A O 1
ATOM 867 N N . PRO A 1 103 ? 20.234 -9.660 -11.714 1.00 86.19 103 PRO A N 1
ATOM 868 C CA . PRO A 1 103 ? 19.641 -10.947 -12.094 1.00 86.19 103 PRO A CA 1
ATOM 869 C C . PRO A 1 103 ? 18.143 -10.891 -12.419 1.00 86.19 103 PRO A C 1
ATOM 871 O O . PRO A 1 103 ? 17.668 -11.594 -13.303 1.00 86.19 103 PRO A O 1
ATOM 874 N N . TRP A 1 104 ? 17.382 -10.038 -11.728 1.00 83.38 104 TRP A N 1
ATOM 875 C CA . TRP A 1 104 ? 15.952 -9.880 -11.991 1.00 83.38 104 TRP A CA 1
ATOM 876 C C . TRP A 1 104 ? 15.665 -9.128 -13.300 1.00 83.38 104 TRP A C 1
ATOM 878 O O . TRP A 1 104 ? 14.629 -9.386 -13.904 1.00 83.38 104 TRP A O 1
ATOM 888 N N . ILE A 1 105 ? 16.561 -8.238 -13.750 1.00 82.94 105 ILE A N 1
ATOM 889 C CA . ILE A 1 105 ? 16.444 -7.536 -15.040 1.00 82.94 105 ILE A CA 1
ATOM 890 C C . ILE A 1 105 ? 16.747 -8.511 -16.171 1.00 82.94 105 ILE A C 1
ATOM 892 O O . ILE A 1 105 ? 15.947 -8.624 -17.093 1.00 82.94 105 ILE A O 1
ATOM 896 N N . LEU A 1 106 ? 17.813 -9.301 -16.031 1.00 85.56 106 LEU A N 1
ATOM 897 C CA . LEU A 1 106 ? 18.155 -10.367 -16.976 1.00 85.56 106 LEU A CA 1
ATOM 898 C C . LEU A 1 106 ? 17.037 -11.410 -17.093 1.00 85.56 106 LEU A C 1
ATOM 900 O O . LEU A 1 106 ? 16.662 -11.806 -18.194 1.00 85.56 106 LEU A O 1
ATOM 904 N N . LEU A 1 107 ? 16.447 -11.820 -15.966 1.00 87.12 107 LEU A N 1
ATOM 905 C CA . LEU A 1 107 ? 15.290 -12.717 -15.955 1.00 87.12 107 LEU A CA 1
ATOM 906 C C . LEU A 1 107 ? 14.085 -12.094 -16.678 1.00 87.12 107 LEU A C 1
ATOM 908 O O . LEU A 1 107 ? 13.384 -12.784 -17.418 1.00 87.12 107 LEU A O 1
ATOM 912 N N . LEU A 1 108 ? 13.826 -10.802 -16.454 1.00 82.50 108 LEU A N 1
ATOM 913 C CA . LEU A 1 108 ? 12.723 -10.084 -17.092 1.00 82.50 108 LEU A CA 1
ATOM 914 C C . LEU A 1 108 ? 12.929 -9.983 -18.611 1.00 82.50 108 LEU A C 1
ATOM 916 O O . LEU A 1 108 ? 11.987 -10.197 -19.373 1.00 82.50 108 LEU A O 1
ATOM 920 N N . GLU A 1 109 ? 14.156 -9.691 -19.044 1.00 81.25 109 GLU A N 1
ATOM 921 C CA . GLU A 1 109 ? 14.546 -9.654 -20.454 1.00 81.25 109 GLU A CA 1
ATOM 922 C C . GLU A 1 109 ? 14.438 -11.030 -21.111 1.00 81.25 109 GLU A C 1
ATOM 924 O O . GLU A 1 109 ? 13.814 -11.152 -22.161 1.00 81.25 109 GLU A O 1
ATOM 929 N N . SER A 1 110 ? 14.944 -12.077 -20.458 1.00 85.50 110 SER A N 1
ATOM 930 C CA . SER A 1 110 ? 14.886 -13.451 -20.964 1.00 85.50 110 SER A CA 1
ATOM 931 C C . SER A 1 110 ? 13.453 -13.978 -21.085 1.00 85.50 110 SER A C 1
ATOM 933 O O . SER A 1 110 ? 13.112 -14.603 -22.086 1.00 85.50 110 SER A O 1
ATOM 935 N N . LYS A 1 111 ? 12.600 -13.727 -20.083 1.00 83.62 111 LYS A N 1
ATOM 936 C CA . LYS A 1 111 ? 11.246 -14.298 -20.036 1.00 83.62 111 LYS A CA 1
ATOM 937 C C . LYS A 1 111 ? 10.213 -13.504 -20.833 1.00 83.62 111 LYS A C 1
ATOM 939 O O . LYS A 1 111 ? 9.300 -14.105 -21.389 1.00 83.62 111 LYS A O 1
ATOM 944 N N . TYR A 1 112 ? 10.320 -12.176 -20.848 1.00 79.00 112 TYR A N 1
ATOM 945 C CA . TYR A 1 112 ? 9.301 -11.292 -21.430 1.00 79.00 112 TYR A CA 1
ATOM 946 C C . TYR A 1 112 ? 9.827 -10.446 -22.599 1.00 79.00 112 TYR A C 1
ATOM 948 O O . TYR A 1 112 ? 9.131 -9.555 -23.078 1.00 79.00 112 TYR A O 1
ATOM 956 N N . GLY A 1 113 ? 11.061 -10.679 -23.058 1.00 76.19 113 GLY A N 1
ATOM 957 C CA . GLY A 1 113 ? 11.693 -9.870 -24.108 1.00 76.19 113 GLY A CA 1
ATOM 958 C C . GLY A 1 113 ? 11.979 -8.427 -23.674 1.00 76.19 113 GLY A C 1
ATOM 959 O O . GLY A 1 113 ? 12.160 -7.542 -24.507 1.00 76.19 113 GLY A O 1
ATOM 960 N N . GLY A 1 114 ? 11.992 -8.179 -22.363 1.00 71.38 114 GLY A N 1
ATOM 961 C CA . GLY A 1 114 ? 12.236 -6.874 -21.763 1.00 71.38 114 GLY A CA 1
ATOM 962 C C . GLY A 1 114 ? 10.973 -6.037 -21.556 1.00 71.38 114 GLY A C 1
ATOM 963 O O . GLY A 1 114 ? 9.877 -6.322 -22.032 1.00 71.38 114 GLY A O 1
ATOM 964 N N . TRP A 1 115 ? 11.128 -4.949 -20.807 1.00 67.62 115 TRP A N 1
ATOM 965 C CA . TRP A 1 115 ? 10.020 -4.083 -20.388 1.00 67.62 115 TRP A CA 1
ATOM 966 C C . TRP A 1 115 ? 9.290 -3.371 -21.533 1.00 67.62 115 TRP A C 1
ATOM 968 O O . TRP A 1 115 ? 8.100 -3.084 -21.419 1.00 67.62 115 TRP A O 1
ATOM 978 N N . ARG A 1 116 ? 9.980 -3.094 -22.648 1.00 65.69 116 ARG A N 1
ATOM 979 C CA . ARG A 1 116 ? 9.361 -2.458 -23.824 1.00 65.69 116 ARG A CA 1
ATOM 980 C C . ARG A 1 116 ? 8.224 -3.315 -24.380 1.00 65.69 116 ARG A C 1
ATOM 982 O O . ARG A 1 116 ? 7.176 -2.772 -24.704 1.00 65.69 116 ARG A O 1
ATOM 989 N N . ASN A 1 117 ? 8.396 -4.634 -24.390 1.00 65.88 117 ASN A N 1
ATOM 990 C CA . ASN A 1 117 ? 7.372 -5.559 -24.866 1.00 65.88 117 ASN A CA 1
ATOM 991 C C . ASN A 1 117 ? 6.199 -5.651 -23.881 1.00 65.88 117 ASN A C 1
ATOM 993 O O . ASN A 1 117 ? 5.050 -5.630 -24.307 1.00 65.88 117 ASN A O 1
ATOM 997 N N . LEU A 1 118 ? 6.469 -5.619 -22.570 1.00 64.19 118 LEU A N 1
ATOM 998 C CA . LEU A 1 118 ? 5.424 -5.588 -21.537 1.00 64.19 118 LEU A CA 1
ATOM 999 C C . LEU A 1 118 ? 4.546 -4.330 -21.613 1.00 64.19 118 LEU A C 1
ATOM 1001 O O . LEU A 1 118 ? 3.340 -4.408 -21.386 1.00 64.19 118 LEU A O 1
ATOM 1005 N N . LEU A 1 119 ? 5.121 -3.168 -21.937 1.00 62.91 119 LEU A N 1
ATOM 1006 C CA . LEU A 1 119 ? 4.344 -1.940 -22.127 1.00 62.91 119 LEU A CA 1
ATOM 1007 C C . LEU A 1 119 ? 3.460 -1.991 -23.377 1.00 62.91 119 LEU A C 1
ATOM 1009 O O . LEU A 1 119 ? 2.328 -1.511 -23.338 1.00 62.91 119 LEU A O 1
ATOM 1013 N N . VAL A 1 120 ? 3.955 -2.587 -24.463 1.00 57.84 120 VAL A N 1
ATOM 1014 C CA . VAL A 1 120 ? 3.190 -2.768 -25.706 1.00 57.84 120 VAL A CA 1
ATOM 1015 C C . VAL A 1 120 ? 2.017 -3.729 -25.487 1.00 57.84 120 VAL A C 1
ATOM 1017 O O . VAL A 1 120 ? 0.905 -3.462 -25.940 1.00 57.84 120 VAL A O 1
ATOM 1020 N N . GLU A 1 121 ? 2.220 -4.796 -24.715 1.00 52.22 121 GLU A N 1
ATOM 1021 C CA . GLU A 1 121 ? 1.180 -5.778 -24.390 1.00 52.22 121 GLU A CA 1
ATOM 1022 C C . GLU A 1 121 ? 0.071 -5.198 -23.489 1.00 52.22 121 GLU A C 1
ATOM 1024 O O . GLU A 1 121 ? -1.110 -5.497 -23.669 1.00 52.22 121 GLU A O 1
ATOM 1029 N N . GLN A 1 122 ? 0.423 -4.304 -22.556 1.00 52.84 122 GLN A N 1
ATOM 1030 C CA . GLN A 1 122 ? -0.556 -3.569 -21.742 1.00 52.84 122 GLN A CA 1
ATOM 1031 C C . GLN A 1 122 ? -1.377 -2.587 -22.589 1.00 52.84 122 GLN A C 1
ATOM 1033 O O . GLN A 1 122 ? -2.577 -2.461 -22.361 1.00 52.84 122 GLN A O 1
ATOM 1038 N N . ASN A 1 123 ? -0.755 -1.936 -23.580 1.00 43.47 123 ASN A N 1
ATOM 1039 C CA . ASN A 1 123 ? -1.423 -0.952 -24.434 1.00 43.47 123 ASN A CA 1
ATOM 1040 C C . ASN A 1 123 ? -2.411 -1.604 -25.424 1.00 43.47 123 ASN A C 1
ATOM 1042 O O . ASN A 1 123 ? -3.465 -1.042 -25.716 1.00 43.47 123 ASN A O 1
ATOM 1046 N N . ASN A 1 124 ? -2.114 -2.824 -25.883 1.00 41.25 124 ASN A N 1
ATOM 1047 C CA . ASN A 1 124 ? -3.031 -3.609 -26.717 1.00 41.25 124 ASN A CA 1
ATOM 1048 C C . ASN A 1 124 ? -4.241 -4.147 -25.929 1.00 41.25 124 ASN A C 1
ATOM 1050 O O . ASN A 1 124 ? -5.333 -4.247 -26.483 1.00 41.25 124 ASN A O 1
ATOM 1054 N N . ASN A 1 125 ? -4.084 -4.427 -24.630 1.00 42.06 125 ASN A N 1
ATOM 1055 C CA . ASN A 1 125 ? -5.180 -4.871 -23.759 1.00 42.06 125 ASN A CA 1
ATOM 1056 C C . ASN A 1 125 ? -6.071 -3.730 -23.231 1.00 42.06 125 ASN A C 1
ATOM 1058 O O . ASN A 1 12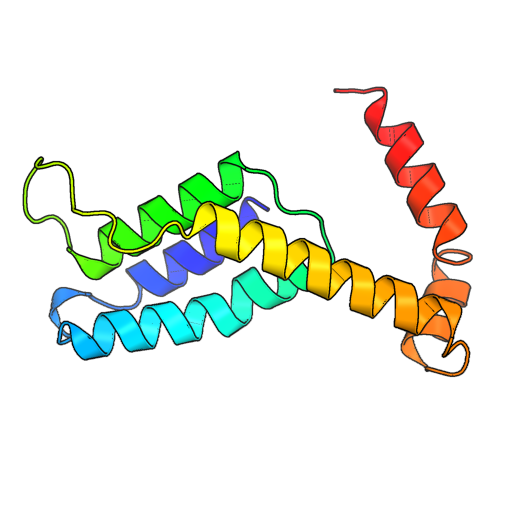5 ? -7.153 -3.997 -22.712 1.00 42.06 125 ASN A O 1
ATOM 1062 N N . SER A 1 126 ? -5.667 -2.465 -23.380 1.00 43.56 126 SER A N 1
ATOM 1063 C CA . SER A 1 126 ? -6.513 -1.296 -23.082 1.00 43.56 126 SER A CA 1
ATOM 1064 C C . SER A 1 126 ? -7.537 -0.955 -24.173 1.00 43.56 126 SER A C 1
ATOM 1066 O O . SER A 1 126 ? -8.357 -0.073 -23.951 1.00 43.56 126 SER A O 1
ATOM 1068 N N . ASN A 1 127 ? -7.544 -1.663 -25.309 1.00 33.41 127 ASN A N 1
ATOM 1069 C CA . ASN A 1 127 ? -8.545 -1.490 -26.373 1.00 33.41 127 ASN A CA 1
ATOM 1070 C C . ASN A 1 127 ? -9.801 -2.375 -26.197 1.00 33.41 127 ASN A C 1
ATOM 1072 O O . ASN A 1 127 ? -10.638 -2.424 -27.094 1.00 33.41 127 ASN A O 1
ATOM 1076 N N . PHE A 1 128 ? -9.943 -3.072 -25.061 1.00 30.08 128 PHE A N 1
ATOM 1077 C CA . PHE A 1 128 ? -11.082 -3.957 -24.765 1.00 30.08 128 PHE A CA 1
ATOM 1078 C C . PHE A 1 128 ? -11.683 -3.754 -23.358 1.00 30.08 128 PHE A C 1
ATOM 1080 O O . PHE A 1 128 ? -12.094 -4.722 -22.714 1.00 30.08 128 PHE A O 1
ATOM 1087 N N . ILE A 1 129 ? -11.751 -2.508 -22.870 1.00 31.77 129 ILE A N 1
ATOM 1088 C CA . ILE A 1 129 ? -12.642 -2.114 -21.758 1.00 31.77 129 ILE A CA 1
ATOM 1089 C C . ILE A 1 129 ? -13.356 -0.817 -22.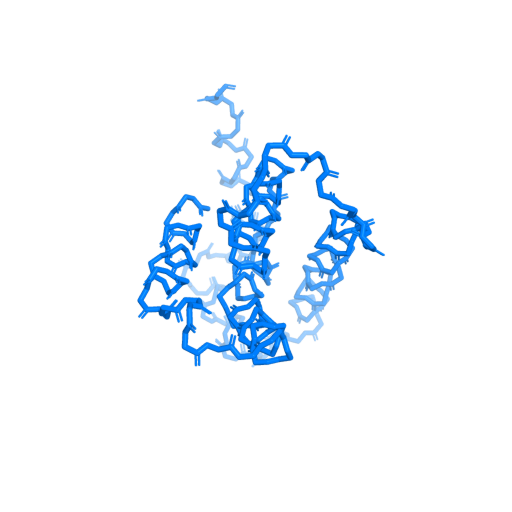119 1.00 31.77 129 ILE A C 1
ATOM 1091 O O . ILE A 1 129 ? -12.648 0.135 -22.511 1.00 31.77 129 ILE A O 1
#

Sequence (129 aa):
WNRMVEKVEKKFVRWKYQNLSIGGRVCLINLVLSSIPLFFMSFFKIPKKVIANIITTQRRFLWGNVGESKKITWACWENVYTRFNEALLAKWGWNLLHKKDMPWILLLESKYGGWRNLLVEQNNNSNFI